Protein AF-A0A7C5L217-F1 (afdb_monomer)

Foldseek 3Di:
DCVVLVDDLVLLCVLLVHDSVVSVVLVVCVVVVNDDPVSVQSSQVSSVHHDDDDDDDPPDPPPDDPPDPPPDPCPDDDDDD

Secondary structure (DSSP, 8-state):
-GGGGT--HHHHHHHHTS-HHHHHHHHHHHHTT---HHHHHHHHHHTT---------TT----------------------

Sequence (81 aa):
MRIKQGLKGFQLAERLQVSAARVSVLEKDETRGAVTLKMMERAAKAMGCRFEYRIVRENEEQTNKPRYRIVTNNDGRRGSE

pLDDT: mean 80.27, std 16.83, range [41.62, 94.88]

Radius of gyration: 16.59 Å; Cα contacts (8 Å, |Δi|>4): 43; chains: 1; bounding box: 36×46×34 Å

Structure (mmCIF, N/CA/C/O backbone):
data_AF-A0A7C5L217-F1
#
_entry.id   AF-A0A7C5L217-F1
#
loop_
_atom_site.group_PDB
_atom_site.id
_atom_site.type_symbol
_atom_site.label_atom_id
_atom_site.label_alt_id
_atom_site.label_comp_id
_atom_site.label_asym_id
_atom_site.label_entity_id
_atom_site.label_seq_id
_atom_site.pdbx_PDB_ins_code
_atom_site.Cartn_x
_atom_site.Cartn_y
_atom_site.Cartn_z
_atom_site.occupancy
_atom_site.B_iso_or_equiv
_atom_site.auth_seq_id
_atom_site.auth_comp_id
_atom_site.auth_asym_id
_atom_site.auth_atom_id
_atom_site.pdbx_PDB_model_num
ATOM 1 N N . MET A 1 1 ? -2.344 -2.225 -4.837 1.00 77.12 1 MET A N 1
ATOM 2 C CA . MET A 1 1 ? -1.969 -0.792 -4.765 1.00 77.12 1 MET A CA 1
ATOM 3 C C . MET A 1 1 ? -1.889 -0.013 -6.095 1.00 77.12 1 MET A C 1
ATOM 5 O O . MET A 1 1 ? -2.768 0.794 -6.368 1.00 77.12 1 MET A O 1
ATOM 9 N N . ARG A 1 2 ? -0.844 -0.185 -6.925 1.00 81.44 2 ARG A N 1
ATOM 10 C CA . ARG A 1 2 ? -0.443 0.797 -7.968 1.00 81.44 2 ARG A CA 1
ATOM 11 C C . ARG A 1 2 ? -1.317 0.868 -9.226 1.00 81.44 2 ARG A C 1
ATOM 13 O O . ARG A 1 2 ? -1.353 1.895 -9.896 1.00 81.44 2 ARG A O 1
ATOM 20 N N . ILE A 1 3 ? -2.020 -0.223 -9.540 1.00 82.12 3 ILE A N 1
ATOM 21 C CA . ILE A 1 3 ? -2.859 -0.345 -10.746 1.00 82.12 3 ILE A CA 1
ATOM 22 C C . ILE A 1 3 ? -3.996 0.684 -10.716 1.00 82.12 3 ILE A C 1
ATOM 24 O O . ILE A 1 3 ? -4.308 1.275 -11.743 1.00 82.12 3 ILE A O 1
ATOM 28 N N . LYS A 1 4 ? -4.546 0.974 -9.526 1.00 80.44 4 LYS A N 1
ATOM 29 C CA . LYS A 1 4 ? -5.583 2.003 -9.338 1.00 80.44 4 LYS A CA 1
ATOM 30 C C . LYS A 1 4 ? -5.111 3.414 -9.715 1.00 80.44 4 LYS A C 1
ATOM 32 O O . LYS A 1 4 ? -5.932 4.234 -10.095 1.00 80.44 4 LYS A O 1
ATOM 37 N N . GLN A 1 5 ? -3.800 3.662 -9.671 1.00 80.50 5 GLN A N 1
ATOM 38 C CA . GLN A 1 5 ? -3.174 4.927 -10.064 1.00 80.50 5 GLN A CA 1
ATOM 39 C C . GLN A 1 5 ? -2.609 4.894 -11.498 1.00 80.50 5 GLN A C 1
ATOM 41 O O . GLN A 1 5 ? -1.891 5.809 -11.889 1.00 80.50 5 GLN A O 1
ATOM 46 N N . GLY A 1 6 ? -2.866 3.828 -12.269 1.00 83.88 6 GLY A N 1
ATOM 47 C CA . GLY A 1 6 ? -2.355 3.669 -13.636 1.00 83.88 6 GLY A CA 1
ATOM 48 C C . GLY A 1 6 ? -0.846 3.404 -13.737 1.00 83.88 6 GLY A C 1
ATOM 49 O O . GLY A 1 6 ? -0.276 3.527 -14.818 1.00 83.88 6 GLY A O 1
ATOM 50 N N . LEU A 1 7 ? -0.179 3.042 -12.634 1.00 86.69 7 LEU A N 1
ATOM 51 C CA . LEU A 1 7 ? 1.277 2.882 -12.595 1.00 86.69 7 LEU A CA 1
ATOM 52 C C . LEU A 1 7 ? 1.730 1.453 -12.931 1.00 86.69 7 LEU A C 1
ATOM 54 O O . LEU A 1 7 ? 1.254 0.456 -12.371 1.00 86.69 7 LEU A O 1
ATOM 58 N N . LYS A 1 8 ? 2.742 1.349 -13.799 1.00 88.38 8 LYS A N 1
ATOM 59 C CA . LYS A 1 8 ? 3.457 0.091 -14.067 1.00 88.38 8 LYS A CA 1
ATOM 60 C C . LYS A 1 8 ? 4.420 -0.243 -12.917 1.00 88.38 8 LYS A C 1
ATOM 62 O O . LYS A 1 8 ? 4.811 0.624 -12.140 1.00 88.38 8 LYS A O 1
ATOM 67 N N . GLY A 1 9 ? 4.805 -1.516 -12.796 1.00 85.44 9 GLY A N 1
ATOM 68 C CA . GLY A 1 9 ? 5.617 -2.005 -11.671 1.00 85.44 9 GLY A CA 1
ATOM 69 C C . GLY A 1 9 ? 6.990 -1.342 -11.589 1.00 85.44 9 GLY A C 1
ATOM 70 O O . GLY A 1 9 ? 7.401 -0.920 -10.512 1.00 85.44 9 GLY A O 1
ATOM 71 N N . PHE A 1 10 ? 7.651 -1.168 -12.737 1.00 88.62 10 PHE A N 1
ATOM 72 C CA . PHE A 1 10 ? 8.939 -0.477 -12.810 1.00 88.62 10 PHE A CA 1
ATOM 73 C C . PHE A 1 10 ? 8.825 1.006 -12.432 1.00 88.62 10 PHE A C 1
ATOM 75 O O . PHE A 1 10 ? 9.668 1.499 -11.700 1.00 88.62 10 PHE A O 1
ATOM 82 N N . GLN A 1 11 ? 7.739 1.686 -12.816 1.00 90.12 11 GLN A N 1
ATOM 83 C CA . GLN A 1 11 ? 7.536 3.100 -12.481 1.00 90.12 11 GLN A CA 1
ATOM 84 C C . GLN A 1 11 ? 7.404 3.302 -10.971 1.00 90.12 11 GLN A C 1
ATOM 86 O O . GLN A 1 11 ? 7.951 4.252 -10.418 1.00 90.12 11 GLN A O 1
ATOM 91 N N . LEU A 1 12 ? 6.694 2.406 -10.275 1.00 90.31 12 LEU A N 1
ATOM 92 C CA . LEU A 1 12 ? 6.640 2.462 -8.814 1.00 90.31 12 LEU A CA 1
ATOM 93 C C . LEU A 1 12 ? 8.001 2.114 -8.191 1.00 90.31 12 LEU A C 1
ATOM 95 O O . LEU A 1 12 ? 8.383 2.733 -7.201 1.00 90.31 12 LEU A O 1
ATOM 99 N N . ALA A 1 13 ? 8.733 1.159 -8.768 1.00 92.44 13 ALA A N 1
ATOM 100 C CA . ALA A 1 13 ? 10.059 0.763 -8.299 1.00 92.44 13 ALA A CA 1
ATOM 101 C C . ALA A 1 13 ? 11.057 1.928 -8.370 1.00 92.44 13 ALA A C 1
ATOM 103 O O . ALA A 1 13 ? 11.724 2.216 -7.378 1.00 92.44 13 ALA A O 1
ATOM 104 N N . GLU A 1 14 ? 11.076 2.655 -9.490 1.00 93.56 14 GLU A N 1
ATOM 105 C CA . GLU A 1 14 ? 11.883 3.864 -9.680 1.00 93.56 14 GLU A CA 1
ATOM 106 C C . GLU A 1 14 ? 11.528 4.944 -8.657 1.00 93.56 14 GLU A C 1
ATOM 108 O O . GLU A 1 14 ? 12.405 5.463 -7.968 1.00 93.56 14 GLU A O 1
ATOM 113 N N . ARG A 1 15 ? 10.233 5.239 -8.482 1.00 92.81 15 ARG A N 1
ATOM 114 C CA . ARG A 1 15 ? 9.782 6.258 -7.520 1.00 92.81 15 ARG A CA 1
ATOM 115 C C . ARG A 1 15 ? 10.046 5.877 -6.062 1.00 92.81 15 ARG A C 1
ATOM 117 O O . ARG A 1 15 ? 10.196 6.756 -5.219 1.00 92.81 15 ARG A O 1
ATOM 124 N N . LEU A 1 16 ? 10.098 4.582 -5.753 1.00 91.50 16 LEU A N 1
ATOM 125 C CA . LEU A 1 16 ? 10.472 4.066 -4.434 1.00 91.50 16 LEU A CA 1
ATOM 126 C C . LEU A 1 16 ? 11.985 3.885 -4.253 1.00 91.50 16 LEU A C 1
ATOM 128 O O . LEU A 1 16 ? 12.406 3.640 -3.119 1.00 91.50 16 LEU A O 1
ATOM 132 N N . GLN A 1 17 ? 12.770 4.002 -5.330 1.00 92.06 17 GLN A N 1
ATOM 133 C CA . GLN A 1 17 ? 14.203 3.695 -5.386 1.00 92.06 17 GLN A CA 1
ATOM 134 C C . GLN A 1 17 ? 14.520 2.275 -4.893 1.00 92.06 17 GLN A C 1
ATOM 136 O O . GLN A 1 17 ? 15.416 2.049 -4.081 1.00 92.06 17 GLN A O 1
ATOM 141 N N . VAL A 1 18 ? 13.743 1.297 -5.356 1.00 92.62 18 VAL A N 1
ATOM 142 C CA . VAL A 1 18 ? 13.919 -0.123 -5.024 1.00 92.62 18 VAL A CA 1
ATOM 143 C C . VAL A 1 18 ? 13.851 -0.981 -6.283 1.00 92.62 18 VAL A C 1
ATOM 145 O O . VAL A 1 18 ? 13.449 -0.520 -7.346 1.00 92.62 18 VAL A O 1
ATOM 148 N N . SER A 1 19 ? 14.209 -2.261 -6.173 1.00 93.62 19 SER A N 1
ATOM 149 C CA . SER A 1 19 ? 14.062 -3.202 -7.285 1.00 93.62 19 SER A CA 1
ATOM 150 C C . SER A 1 19 ? 12.590 -3.531 -7.578 1.00 93.62 19 SER A C 1
ATOM 152 O O . SER A 1 19 ? 11.734 -3.515 -6.688 1.00 93.62 19 SER A O 1
ATOM 154 N N . ALA A 1 20 ? 12.290 -3.927 -8.818 1.00 90.62 20 ALA A N 1
ATOM 155 C CA . ALA A 1 20 ? 10.957 -4.409 -9.201 1.00 90.62 20 ALA A CA 1
ATOM 156 C C . ALA A 1 20 ? 10.516 -5.646 -8.389 1.00 90.62 20 ALA A C 1
ATOM 158 O O . ALA A 1 20 ? 9.336 -5.799 -8.059 1.00 90.62 20 ALA A O 1
ATOM 159 N N . ALA A 1 21 ? 11.470 -6.495 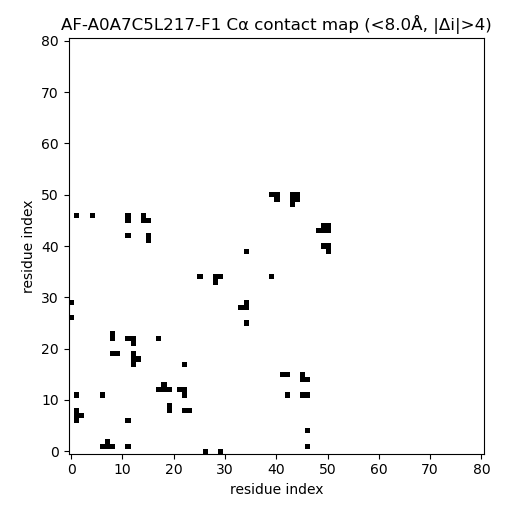-7.989 1.00 92.88 21 ALA A N 1
ATOM 160 C CA . ALA A 1 21 ? 11.218 -7.604 -7.072 1.00 92.88 21 ALA A CA 1
ATOM 161 C C . ALA A 1 21 ? 10.727 -7.100 -5.706 1.00 92.88 21 ALA A C 1
ATOM 163 O O . ALA A 1 21 ? 9.773 -7.643 -5.152 1.00 92.88 21 ALA A O 1
ATOM 164 N N . ARG A 1 22 ? 11.316 -6.014 -5.182 1.00 92.69 22 ARG A N 1
ATOM 165 C CA . ARG A 1 22 ? 10.888 -5.424 -3.909 1.00 92.69 22 ARG A CA 1
ATOM 166 C C . ARG A 1 22 ? 9.485 -4.826 -3.989 1.00 92.69 22 ARG A C 1
ATOM 168 O O . ARG A 1 22 ? 8.746 -4.937 -3.016 1.00 92.69 22 ARG A O 1
ATOM 175 N N . VAL A 1 23 ? 9.100 -4.263 -5.136 1.00 92.50 23 VAL A N 1
ATOM 176 C CA . VAL A 1 23 ? 7.711 -3.839 -5.388 1.00 92.50 23 VAL A CA 1
ATOM 177 C C . VAL A 1 23 ? 6.765 -5.036 -5.397 1.00 92.50 23 VAL A C 1
ATOM 179 O O . VAL A 1 23 ? 5.723 -4.986 -4.758 1.00 92.50 23 VAL A O 1
ATOM 182 N N . SER A 1 24 ? 7.144 -6.138 -6.043 1.00 92.25 24 SER A N 1
ATOM 183 C CA . SER A 1 24 ? 6.314 -7.352 -6.080 1.00 92.25 24 SER A CA 1
ATOM 184 C C . SER A 1 24 ? 6.101 -7.946 -4.680 1.00 92.25 24 SER A C 1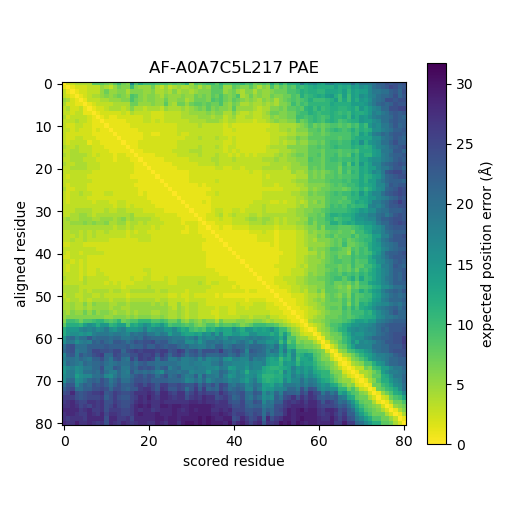
ATOM 186 O O . SER A 1 24 ? 4.994 -8.352 -4.333 1.00 92.25 24 SER A O 1
ATOM 188 N N . VAL A 1 25 ? 7.147 -7.947 -3.844 1.00 94.00 25 VAL A N 1
ATOM 189 C CA . VAL A 1 25 ? 7.050 -8.349 -2.430 1.00 94.00 25 VAL A CA 1
ATOM 190 C C . VAL A 1 25 ? 6.138 -7.402 -1.654 1.00 94.00 25 VAL A C 1
ATOM 192 O O . VAL A 1 25 ? 5.256 -7.874 -0.948 1.00 94.00 25 VAL A O 1
ATOM 195 N N . LEU A 1 26 ? 6.288 -6.086 -1.835 1.00 93.44 26 LEU A N 1
ATOM 196 C CA . LEU A 1 26 ? 5.420 -5.087 -1.206 1.00 93.44 26 LEU A CA 1
ATOM 197 C C . LEU A 1 26 ? 3.936 -5.312 -1.553 1.00 93.44 26 LEU A C 1
ATOM 199 O O . LEU A 1 26 ? 3.098 -5.269 -0.660 1.00 93.44 26 LEU A O 1
ATOM 203 N N . GLU A 1 27 ? 3.608 -5.584 -2.819 1.00 91.94 27 GLU A N 1
ATOM 204 C CA . GLU A 1 27 ? 2.227 -5.856 -3.260 1.00 91.94 27 GLU A CA 1
ATOM 205 C C . GLU A 1 27 ? 1.672 -7.161 -2.657 1.00 91.94 27 GLU A C 1
ATOM 207 O O . GLU A 1 27 ? 0.503 -7.239 -2.264 1.00 91.94 27 GLU A O 1
ATOM 212 N N . LYS A 1 28 ? 2.521 -8.187 -2.527 1.00 93.75 28 LYS A N 1
ATOM 213 C CA . LYS A 1 28 ? 2.151 -9.445 -1.870 1.00 93.75 28 LYS A CA 1
ATOM 214 C C . LYS A 1 28 ? 1.924 -9.252 -0.369 1.00 93.75 28 LYS A C 1
ATOM 216 O O . LYS A 1 28 ? 0.960 -9.789 0.174 1.00 93.75 28 LYS A O 1
ATOM 221 N N . ASP A 1 29 ? 2.782 -8.484 0.292 1.00 93.81 29 ASP A N 1
ATOM 222 C CA . ASP A 1 29 ? 2.666 -8.185 1.718 1.00 93.81 29 ASP A CA 1
ATOM 223 C C . ASP A 1 29 ? 1.448 -7.297 2.009 1.00 93.81 29 ASP A C 1
ATOM 225 O O . ASP A 1 29 ? 0.788 -7.510 3.023 1.00 93.81 29 ASP A O 1
ATOM 229 N N . GLU A 1 30 ? 1.091 -6.365 1.113 1.00 91.69 30 GLU A N 1
ATOM 230 C CA . GLU A 1 30 ? -0.141 -5.558 1.209 1.00 91.69 30 GLU A CA 1
ATOM 231 C C . GLU A 1 30 ? -1.363 -6.479 1.258 1.00 91.69 30 GLU A C 1
ATOM 233 O O . GLU A 1 30 ? -2.193 -6.374 2.157 1.00 91.69 30 GLU A O 1
ATOM 238 N N . THR A 1 31 ? -1.423 -7.441 0.335 1.00 91.44 31 THR A N 1
ATOM 239 C CA . THR A 1 31 ? -2.534 -8.400 0.230 1.00 91.44 31 THR A CA 1
ATOM 240 C C .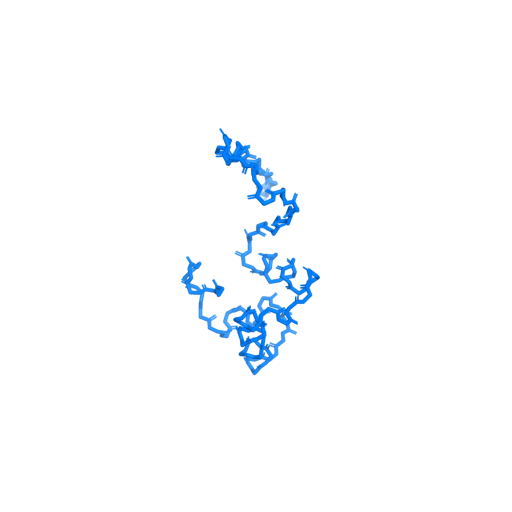 THR A 1 31 ? -2.641 -9.297 1.468 1.00 91.44 31 THR A C 1
ATOM 242 O O . THR A 1 31 ? -3.732 -9.698 1.858 1.00 91.44 31 THR A O 1
ATOM 245 N N . ARG A 1 32 ? -1.508 -9.608 2.107 1.00 93.69 32 ARG A N 1
ATOM 246 C CA . ARG A 1 32 ? -1.437 -10.441 3.319 1.00 93.69 32 ARG A CA 1
ATOM 247 C C . ARG A 1 32 ? -1.623 -9.657 4.620 1.00 93.69 32 ARG A C 1
ATOM 249 O O . ARG A 1 32 ? -1.616 -10.271 5.681 1.00 93.69 32 ARG A O 1
ATOM 256 N N . GLY A 1 33 ? -1.714 -8.327 4.561 1.00 92.88 33 GLY A N 1
ATOM 257 C CA . GLY A 1 33 ? -1.720 -7.472 5.751 1.00 92.88 33 GLY A CA 1
ATOM 258 C C . GLY A 1 33 ? -0.374 -7.410 6.489 1.00 92.88 33 GLY A C 1
ATOM 259 O O . GLY A 1 33 ? -0.332 -7.025 7.650 1.00 92.88 33 GLY A O 1
ATOM 260 N N . ALA A 1 34 ? 0.731 -7.778 5.834 1.00 94.88 34 ALA A N 1
ATOM 261 C CA . ALA A 1 34 ? 2.081 -7.802 6.409 1.00 94.88 34 ALA A CA 1
ATOM 262 C C . ALA A 1 34 ? 2.873 -6.497 6.178 1.00 94.88 34 ALA A C 1
ATOM 264 O O . ALA A 1 34 ? 4.060 -6.409 6.497 1.00 94.88 34 ALA A O 1
ATOM 265 N N . VAL A 1 35 ? 2.239 -5.471 5.605 1.00 93.56 35 VAL A N 1
ATOM 266 C CA . VAL A 1 35 ? 2.852 -4.154 5.404 1.00 93.56 35 VAL A CA 1
ATOM 267 C C . VAL A 1 35 ? 2.850 -3.334 6.685 1.00 93.56 35 VAL A C 1
ATOM 269 O O . VAL A 1 35 ? 1.860 -3.250 7.405 1.00 93.56 35 VAL A O 1
ATOM 272 N N . THR A 1 36 ? 3.960 -2.648 6.938 1.00 94.44 36 THR A N 1
ATOM 273 C CA . THR A 1 36 ? 4.013 -1.641 8.003 1.00 94.44 36 THR A CA 1
ATOM 274 C C . THR A 1 36 ? 3.367 -0.331 7.543 1.00 94.44 36 THR A C 1
ATOM 276 O O . THR A 1 36 ? 3.383 -0.004 6.352 1.00 94.44 36 THR A O 1
ATOM 279 N N . LEU A 1 37 ? 2.886 0.487 8.486 1.00 94.56 37 LEU A N 1
ATOM 280 C CA . LEU A 1 37 ? 2.385 1.839 8.185 1.00 94.56 37 LEU A CA 1
ATOM 281 C C . LEU A 1 37 ? 3.430 2.681 7.430 1.00 94.56 37 LEU A C 1
ATOM 283 O O . LEU A 1 37 ? 3.099 3.370 6.470 1.00 94.56 37 LEU A O 1
ATOM 287 N N . LYS A 1 38 ? 4.713 2.550 7.794 1.00 93.56 38 LYS A N 1
ATOM 288 C CA . LYS A 1 38 ? 5.835 3.227 7.123 1.00 93.56 38 LYS A CA 1
ATOM 289 C C . LYS A 1 38 ? 5.979 2.811 5.655 1.00 93.56 38 LYS A C 1
ATOM 291 O O . LYS A 1 38 ? 6.315 3.638 4.809 1.00 93.56 38 LYS A O 1
ATOM 296 N N . MET A 1 39 ? 5.753 1.535 5.338 1.00 93.75 39 MET A N 1
ATOM 297 C CA . MET A 1 39 ? 5.786 1.046 3.954 1.00 93.75 39 MET A CA 1
ATOM 298 C C . MET A 1 39 ? 4.642 1.647 3.138 1.00 93.75 39 MET A C 1
ATOM 300 O O . MET A 1 39 ? 4.882 2.137 2.035 1.00 93.75 39 MET A O 1
ATOM 304 N N . MET A 1 40 ? 3.434 1.683 3.707 1.00 93.62 40 MET A N 1
ATOM 305 C CA . MET A 1 40 ? 2.265 2.269 3.049 1.00 93.62 40 MET A CA 1
ATOM 306 C C . MET A 1 40 ? 2.407 3.777 2.842 1.00 93.62 40 MET A C 1
ATOM 308 O O . MET A 1 40 ? 2.098 4.276 1.762 1.00 93.62 40 MET A O 1
ATOM 312 N N . GLU A 1 41 ? 2.960 4.497 3.819 1.00 94.12 41 GLU A N 1
ATOM 313 C CA . GLU A 1 41 ? 3.256 5.924 3.694 1.00 94.12 41 GLU A CA 1
ATOM 314 C C . GLU A 1 41 ? 4.259 6.200 2.562 1.00 94.12 41 GLU A C 1
ATOM 316 O O . GLU A 1 41 ? 4.020 7.061 1.713 1.00 94.12 41 GLU A O 1
ATOM 321 N N . ARG A 1 42 ? 5.368 5.448 2.503 1.00 93.62 42 ARG A N 1
ATOM 322 C CA . ARG A 1 42 ? 6.373 5.590 1.434 1.00 93.62 42 ARG A CA 1
ATOM 323 C C . ARG A 1 42 ? 5.785 5.306 0.059 1.00 93.62 42 ARG A C 1
ATOM 325 O O . ARG A 1 42 ? 6.049 6.048 -0.884 1.00 93.62 42 ARG A O 1
ATOM 332 N N . ALA A 1 43 ? 4.994 4.246 -0.054 1.00 92.00 43 ALA A N 1
ATOM 333 C CA . ALA A 1 43 ? 4.361 3.879 -1.307 1.00 92.00 43 ALA A CA 1
ATOM 334 C C . ALA A 1 43 ? 3.317 4.913 -1.745 1.00 92.00 43 ALA A C 1
ATOM 336 O O . ALA A 1 43 ? 3.306 5.296 -2.911 1.00 92.00 43 ALA A O 1
ATOM 337 N N . ALA A 1 44 ? 2.517 5.453 -0.822 1.00 92.56 44 ALA A N 1
ATOM 338 C CA . ALA A 1 44 ? 1.614 6.559 -1.122 1.00 92.56 44 ALA A CA 1
ATOM 339 C C . ALA A 1 44 ? 2.378 7.796 -1.616 1.00 92.56 44 ALA A C 1
ATOM 341 O O . ALA A 1 44 ? 2.054 8.297 -2.690 1.00 92.56 44 ALA A O 1
ATOM 342 N N . LYS A 1 45 ? 3.448 8.217 -0.925 1.00 91.31 45 LYS A N 1
ATOM 343 C CA . LYS A 1 45 ? 4.303 9.338 -1.362 1.00 91.31 45 LYS A CA 1
ATOM 344 C C . LYS A 1 45 ? 4.863 9.120 -2.769 1.00 91.31 45 LYS A C 1
ATOM 346 O O . LYS A 1 45 ? 4.759 10.009 -3.608 1.00 91.31 45 LYS A O 1
ATOM 351 N N . ALA A 1 46 ? 5.379 7.925 -3.060 1.00 91.31 46 ALA A N 1
ATOM 352 C CA . ALA A 1 46 ? 5.882 7.573 -4.389 1.00 91.31 46 ALA A CA 1
ATOM 353 C C . ALA A 1 46 ? 4.786 7.621 -5.472 1.00 91.31 46 ALA A C 1
ATOM 355 O O . ALA A 1 46 ? 5.045 7.957 -6.625 1.00 91.31 46 ALA A O 1
ATOM 356 N N . MET A 1 47 ? 3.534 7.340 -5.123 1.00 90.56 47 MET A N 1
ATOM 357 C CA . MET A 1 47 ? 2.405 7.468 -6.048 1.00 90.56 47 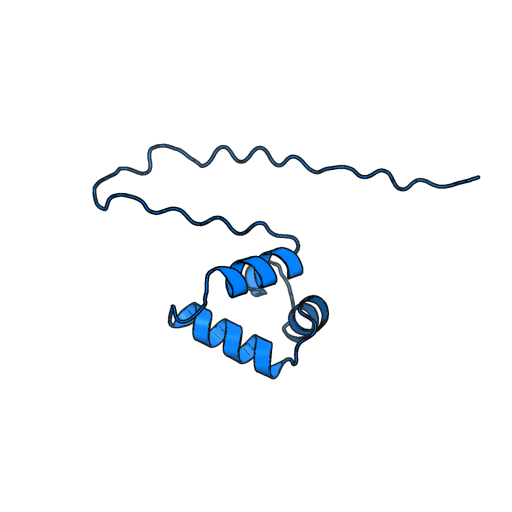MET A CA 1
ATOM 358 C C . MET A 1 47 ? 1.843 8.896 -6.144 1.00 90.56 47 MET A C 1
ATOM 360 O O . MET A 1 47 ? 0.922 9.117 -6.926 1.00 90.56 47 MET A O 1
ATOM 364 N N . GLY A 1 48 ? 2.369 9.863 -5.381 1.00 88.06 48 GLY A N 1
ATOM 365 C CA . GLY A 1 48 ? 1.778 11.201 -5.261 1.00 88.06 48 GLY A CA 1
ATOM 366 C C . GLY A 1 48 ? 0.450 11.199 -4.494 1.00 88.06 48 GLY A C 1
ATOM 367 O O . GLY A 1 48 ? -0.409 12.042 -4.721 1.00 88.06 48 GLY A O 1
ATOM 368 N N . CYS A 1 49 ? 0.250 10.211 -3.626 1.00 89.56 49 CYS A N 1
ATOM 369 C CA . CYS A 1 49 ? -0.946 10.015 -2.815 1.00 89.56 49 CYS A CA 1
ATOM 370 C C . CYS A 1 49 ? -0.661 10.297 -1.336 1.00 89.56 49 CYS A C 1
ATOM 372 O O . CYS A 1 49 ? 0.487 10.297 -0.885 1.00 89.56 49 CYS A O 1
ATOM 374 N N . ARG A 1 50 ? -1.732 10.461 -0.557 1.00 88.44 50 ARG A N 1
ATOM 375 C CA . ARG A 1 50 ? -1.672 10.536 0.905 1.00 88.44 50 ARG A CA 1
ATOM 376 C C . ARG A 1 50 ? -2.132 9.211 1.505 1.00 88.44 50 ARG A C 1
ATOM 378 O O . ARG A 1 50 ? -3.164 8.685 1.101 1.00 88.44 50 ARG A O 1
ATOM 385 N N . PHE A 1 51 ? -1.364 8.680 2.452 1.00 91.62 51 PHE A N 1
ATOM 386 C CA . PHE A 1 51 ? -1.776 7.535 3.259 1.00 91.62 51 PHE A CA 1
ATOM 387 C C . PHE A 1 51 ? -2.402 8.044 4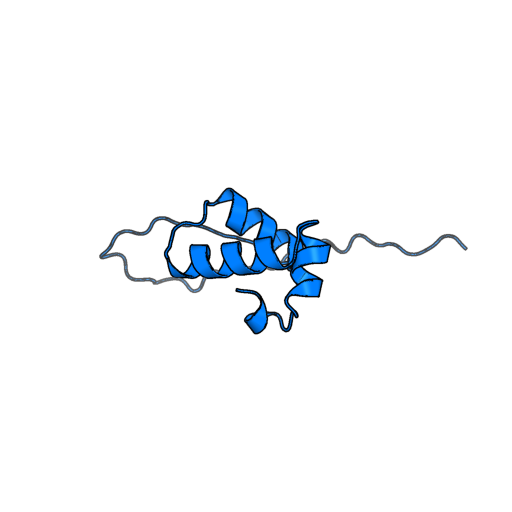.555 1.00 91.62 51 PHE A C 1
ATOM 389 O O . PHE A 1 51 ? -1.780 8.826 5.272 1.00 91.62 51 PHE A O 1
ATOM 396 N N . GLU A 1 52 ? -3.620 7.606 4.846 1.00 90.31 52 GLU A N 1
ATOM 3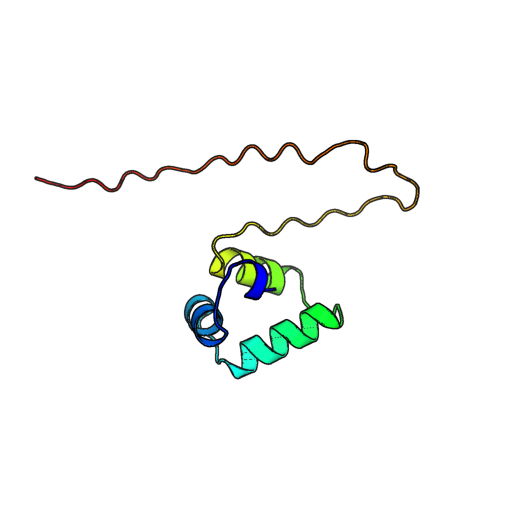97 C CA . GLU A 1 52 ? -4.323 7.912 6.088 1.00 90.31 52 GLU A CA 1
ATOM 398 C C . GLU A 1 52 ? -4.714 6.606 6.768 1.00 90.31 52 GLU A C 1
ATOM 400 O O . GLU A 1 52 ? -5.244 5.705 6.119 1.00 90.31 52 GLU A O 1
ATOM 405 N N . TYR A 1 53 ? -4.460 6.507 8.071 1.00 87.56 53 TYR A N 1
ATOM 406 C CA . TYR A 1 53 ? -4.881 5.371 8.882 1.00 87.56 53 TYR A CA 1
ATOM 407 C C . TYR A 1 53 ? -5.774 5.873 10.019 1.00 87.56 53 TYR A C 1
ATOM 409 O O . TYR A 1 53 ? -5.538 6.942 10.586 1.00 87.56 53 TYR A O 1
ATOM 417 N N . ARG A 1 54 ? -6.816 5.109 10.341 1.00 86.88 54 ARG A N 1
ATOM 418 C CA . ARG A 1 54 ? -7.724 5.387 11.454 1.00 86.88 54 ARG A CA 1
ATOM 419 C C . ARG A 1 54 ? -8.138 4.070 12.093 1.00 86.88 54 ARG A C 1
ATOM 421 O O . ARG A 1 54 ? -8.371 3.093 11.390 1.00 86.88 54 ARG A O 1
ATOM 428 N N . ILE A 1 55 ? -8.245 4.077 13.415 1.00 86.88 55 ILE A N 1
ATOM 429 C CA . ILE A 1 55 ? -8.885 3.013 14.186 1.00 86.88 55 ILE A CA 1
ATOM 430 C C . ILE A 1 55 ? -10.332 3.453 14.417 1.00 86.88 55 ILE A C 1
ATOM 432 O O . ILE A 1 55 ? -10.562 4.576 14.863 1.00 86.88 55 ILE A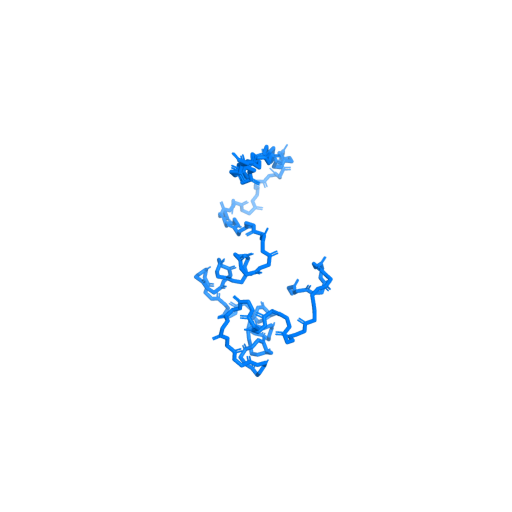 O 1
ATOM 436 N N . VAL A 1 56 ? -11.288 2.597 14.073 1.00 84.50 56 VAL A N 1
ATOM 437 C CA . VAL A 1 56 ? -12.729 2.833 14.255 1.00 84.50 56 VAL A CA 1
ATOM 438 C C . VAL A 1 56 ? -13.291 1.766 15.185 1.00 84.50 56 VAL A C 1
ATOM 440 O O . VAL A 1 56 ? -12.739 0.666 15.253 1.00 84.50 56 VAL A O 1
ATOM 443 N N . ARG A 1 57 ? -14.358 2.077 15.928 1.00 87.31 57 ARG A N 1
ATOM 444 C CA . ARG A 1 57 ? -15.042 1.055 16.733 1.00 87.31 57 ARG A CA 1
ATOM 445 C C . ARG A 1 57 ? -15.892 0.176 15.816 1.00 87.31 57 ARG A C 1
ATOM 447 O O . ARG A 1 57 ? -16.486 0.681 14.871 1.00 87.31 57 ARG A O 1
ATOM 454 N N . GLU A 1 58 ? -15.992 -1.116 16.119 1.00 83.38 58 GLU A N 1
ATOM 455 C CA . GLU A 1 58 ? -16.711 -2.091 15.276 1.00 83.38 58 GLU A CA 1
ATOM 456 C C . GLU A 1 58 ? -18.184 -1.720 15.027 1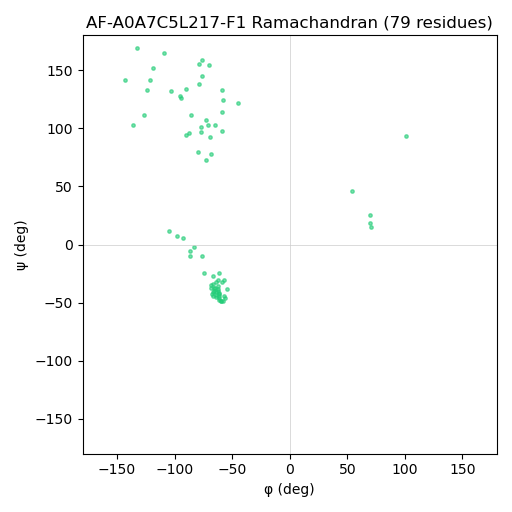.00 83.38 58 GLU A C 1
ATOM 458 O O . GLU A 1 58 ? -18.711 -1.994 13.954 1.00 83.38 58 GLU A O 1
ATOM 463 N N . ASN A 1 59 ? -18.816 -1.033 15.983 1.00 82.62 59 ASN A N 1
ATOM 464 C CA . ASN A 1 59 ? -20.234 -0.658 15.940 1.00 82.62 59 ASN A CA 1
ATOM 465 C C . ASN A 1 59 ? -20.467 0.827 15.613 1.00 82.62 59 ASN A C 1
ATOM 467 O O . ASN A 1 59 ? -21.564 1.341 15.818 1.00 82.62 59 ASN A O 1
ATOM 471 N N . GLU A 1 60 ? -19.434 1.552 15.181 1.00 74.31 60 GLU A N 1
ATOM 472 C CA . GLU A 1 60 ? -19.565 2.958 14.800 1.00 74.31 60 GLU A CA 1
ATOM 473 C C . GLU A 1 60 ? -19.998 3.045 13.332 1.00 74.31 60 GLU A C 1
ATOM 475 O O . GLU A 1 60 ? -19.249 2.686 12.421 1.00 74.31 60 GLU A O 1
ATOM 480 N N . GLU A 1 61 ? -21.227 3.507 13.088 1.00 65.94 61 GLU A N 1
ATOM 481 C CA . GLU A 1 61 ? -21.699 3.782 11.732 1.00 65.94 61 GLU A CA 1
ATOM 482 C C . GLU A 1 61 ? -20.790 4.827 11.069 1.00 65.94 61 GLU A C 1
ATOM 484 O O . GLU A 1 61 ? -20.458 5.863 11.650 1.00 65.94 61 GLU A O 1
ATOM 489 N N . GLN A 1 62 ? -20.376 4.569 9.826 1.00 64.19 62 GLN A N 1
ATOM 490 C CA . GLN A 1 62 ? -19.554 5.490 9.037 1.00 64.19 62 GLN A CA 1
ATOM 491 C C . GLN A 1 62 ? -20.405 6.690 8.584 1.00 64.19 62 GLN A C 1
ATOM 493 O O . GLN A 1 62 ? -20.768 6.814 7.418 1.00 64.19 62 GLN A O 1
ATOM 498 N N . THR A 1 63 ? -20.751 7.587 9.511 1.00 57.00 63 THR A N 1
ATOM 499 C CA . THR A 1 63 ? -21.694 8.695 9.263 1.00 57.00 63 THR A CA 1
ATOM 500 C C . THR A 1 63 ? -21.099 9.853 8.467 1.00 57.00 63 THR A C 1
ATOM 502 O O . THR A 1 63 ? -21.826 10.733 8.013 1.00 57.00 63 THR A O 1
ATOM 505 N N . ASN A 1 64 ? -19.785 9.878 8.242 1.00 57.00 64 ASN A N 1
ATOM 506 C CA . ASN A 1 64 ? -19.142 10.986 7.553 1.00 57.00 64 ASN A CA 1
ATOM 507 C C . ASN A 1 64 ? -18.315 10.500 6.368 1.00 57.00 64 ASN A C 1
ATOM 509 O O . ASN A 1 64 ? -17.237 9.928 6.540 1.00 57.00 64 ASN A O 1
ATOM 513 N N . LYS A 1 65 ? -18.778 10.839 5.153 1.00 55.22 65 LYS A N 1
ATOM 514 C CA . LYS A 1 65 ? -17.889 10.988 3.993 1.00 55.22 65 LYS A CA 1
ATOM 515 C C . LYS A 1 65 ? -16.681 11.791 4.473 1.00 55.22 65 LYS A C 1
ATOM 517 O O . LYS A 1 65 ? -16.884 12.903 4.972 1.00 55.22 65 LYS A O 1
ATOM 522 N N . PRO A 1 66 ? -15.449 11.277 4.361 1.00 57.28 66 PRO A N 1
ATOM 523 C CA . PRO A 1 66 ? -14.299 12.058 4.762 1.00 57.28 66 PRO A CA 1
ATOM 524 C C . PRO A 1 66 ? -14.297 13.341 3.926 1.00 57.28 66 PRO A C 1
ATOM 526 O O . PRO A 1 66 ? -14.193 13.306 2.699 1.00 57.28 66 PRO A O 1
ATOM 529 N N . ARG A 1 67 ? -14.498 14.487 4.588 1.00 54.31 67 ARG A N 1
ATOM 530 C CA . ARG A 1 67 ? -14.381 15.819 3.985 1.00 54.31 67 ARG A CA 1
ATOM 531 C C . ARG A 1 67 ? -12.907 16.043 3.654 1.00 54.31 67 ARG A C 1
ATOM 533 O O . ARG A 1 67 ? -12.180 16.712 4.382 1.00 54.31 67 ARG A O 1
ATOM 540 N N . TYR A 1 68 ? -12.439 15.454 2.562 1.00 56.16 68 TYR A N 1
ATOM 541 C CA . TYR A 1 68 ? -11.112 15.730 2.044 1.00 56.16 68 TYR A CA 1
ATOM 542 C C . TYR A 1 68 ? -11.127 17.075 1.328 1.00 56.16 68 TYR A C 1
ATOM 544 O O . TYR A 1 68 ? -11.490 17.173 0.161 1.00 56.16 68 TYR A O 1
ATOM 552 N N . ARG A 1 69 ? -10.704 18.131 2.030 1.00 48.56 69 ARG A N 1
ATOM 553 C CA . ARG A 1 69 ? -10.235 19.350 1.370 1.00 48.56 69 ARG A CA 1
ATOM 554 C C . ARG A 1 69 ? -8.825 19.065 0.858 1.00 48.56 69 ARG A C 1
ATOM 556 O O . ARG A 1 69 ? -7.870 19.032 1.632 1.00 48.56 69 ARG A O 1
ATOM 563 N N . ILE A 1 70 ? -8.705 18.796 -0.438 1.00 54.84 70 ILE A N 1
ATOM 564 C CA . ILE A 1 70 ? -7.405 18.700 -1.101 1.00 54.84 70 ILE A CA 1
ATOM 565 C C . ILE A 1 70 ? -6.848 20.125 -1.158 1.00 54.84 70 ILE A C 1
ATOM 567 O O . ILE A 1 70 ? -7.306 20.945 -1.946 1.00 54.84 70 ILE A O 1
ATOM 571 N N . VAL A 1 71 ? -5.900 20.444 -0.278 1.00 56.28 71 VAL A N 1
ATOM 572 C CA . VAL A 1 71 ? -5.082 21.652 -0.410 1.00 56.28 71 VAL A CA 1
ATOM 573 C C . VAL A 1 71 ? -3.902 21.257 -1.286 1.00 56.28 71 VAL A C 1
ATOM 575 O O . VAL A 1 71 ? -2.949 20.643 -0.813 1.00 56.28 71 VAL A O 1
ATOM 578 N N . THR A 1 72 ? -3.995 21.512 -2.588 1.00 49.81 72 THR A N 1
ATOM 579 C CA . THR A 1 72 ? -2.821 21.458 -3.460 1.00 49.81 72 THR A CA 1
ATOM 580 C C . THR A 1 72 ? -1.976 22.687 -3.150 1.00 49.81 72 THR A C 1
ATOM 582 O O . THR A 1 72 ? -2.371 23.800 -3.500 1.00 49.81 72 THR A O 1
ATOM 585 N N . ASN A 1 73 ? -0.838 22.507 -2.477 1.00 50.72 73 ASN A N 1
ATOM 586 C CA . ASN A 1 73 ? 0.176 23.554 -2.401 1.00 50.72 73 ASN A CA 1
ATOM 587 C C . ASN A 1 73 ? 0.708 23.762 -3.819 1.00 50.72 73 ASN A C 1
ATOM 589 O O . ASN A 1 73 ? 1.432 22.925 -4.356 1.00 50.72 73 ASN A O 1
ATOM 593 N N . ASN A 1 74 ? 0.251 24.835 -4.457 1.00 53.72 74 ASN A N 1
ATOM 594 C CA . ASN A 1 74 ? 0.734 25.260 -5.756 1.00 53.72 74 ASN A CA 1
ATOM 595 C C . ASN A 1 74 ? 2.054 26.005 -5.520 1.00 53.72 74 ASN A C 1
ATOM 597 O O . ASN A 1 74 ? 2.069 27.232 -5.446 1.00 53.72 74 ASN A O 1
ATOM 601 N N . ASP A 1 75 ? 3.143 25.261 -5.319 1.00 54.25 75 ASP A N 1
ATOM 602 C CA . ASP A 1 75 ? 4.484 25.842 -5.269 1.00 54.25 75 ASP A CA 1
ATOM 603 C C . ASP A 1 75 ? 4.842 26.315 -6.682 1.00 54.25 75 ASP A C 1
ATOM 605 O O . ASP A 1 75 ? 5.306 25.557 -7.539 1.00 54.25 75 ASP A O 1
ATOM 609 N N . GLY A 1 76 ? 4.537 27.589 -6.930 1.00 45.62 76 GLY A N 1
ATOM 610 C CA . GLY A 1 76 ? 4.798 28.293 -8.171 1.00 45.62 76 GLY A CA 1
ATOM 611 C C . GLY A 1 76 ? 6.285 28.302 -8.504 1.00 45.62 76 GLY A C 1
ATOM 612 O O . GLY A 1 76 ? 7.032 29.165 -8.058 1.00 45.62 76 GLY A O 1
ATOM 613 N N . ARG A 1 77 ? 6.703 27.373 -9.365 1.00 51.38 77 ARG A N 1
ATOM 614 C CA . ARG A 1 77 ? 7.855 27.564 -10.248 1.00 51.38 77 ARG A CA 1
ATOM 615 C C . ARG A 1 77 ? 7.378 28.172 -11.570 1.00 51.38 77 ARG A C 1
ATOM 617 O O . ARG A 1 77 ? 6.985 27.459 -12.486 1.00 51.38 77 ARG A O 1
ATOM 624 N N . ARG A 1 78 ? 7.448 29.497 -11.659 1.00 45.75 78 ARG A N 1
ATOM 625 C CA . ARG A 1 78 ? 7.718 30.275 -12.882 1.00 45.75 78 ARG A CA 1
ATOM 626 C C . ARG A 1 78 ? 8.710 31.333 -12.409 1.00 45.75 78 ARG A C 1
ATOM 628 O O . ARG A 1 78 ? 8.369 32.128 -11.550 1.00 45.75 78 ARG A O 1
ATOM 635 N N . GLY A 1 79 ? 9.992 31.195 -12.702 1.00 41.62 79 GLY A N 1
ATOM 636 C CA . GLY A 1 79 ? 10.516 31.273 -14.058 1.00 41.62 79 GLY A CA 1
ATOM 637 C C . GLY A 1 79 ? 11.099 32.673 -14.170 1.00 41.62 79 GLY A C 1
ATOM 638 O O . GLY A 1 79 ? 10.354 33.622 -14.364 1.00 41.62 79 GLY A O 1
ATOM 639 N N . SER A 1 80 ? 12.396 32.775 -13.896 1.00 45.41 80 SER A N 1
ATOM 640 C CA . SER A 1 80 ? 13.229 33.931 -14.206 1.00 45.41 80 SER A CA 1
ATOM 641 C C . SER A 1 80 ? 13.184 34.193 -15.711 1.00 45.41 80 SER A C 1
ATOM 643 O O . SER A 1 80 ? 13.511 33.284 -16.479 1.00 45.41 80 SER A O 1
AT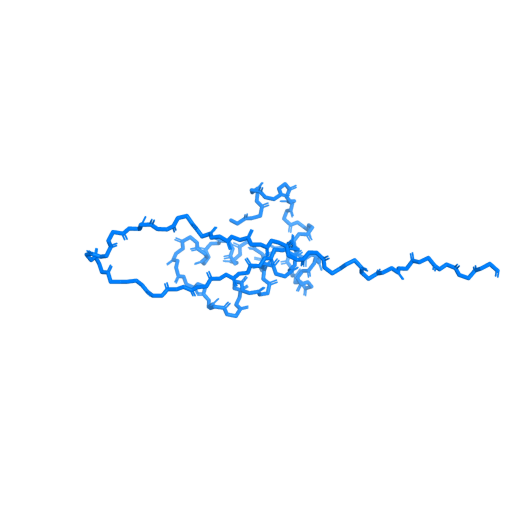OM 645 N N . GLU A 1 81 ? 12.799 35.406 -16.090 1.00 50.09 81 GLU A N 1
ATOM 646 C CA . GLU A 1 81 ? 13.109 36.035 -17.379 1.00 50.09 81 GLU A CA 1
ATOM 647 C C . GLU A 1 81 ? 14.116 37.158 -17.127 1.00 50.09 81 GLU A C 1
ATOM 649 O O . GLU A 1 81 ? 13.943 37.872 -16.109 1.00 50.09 81 GLU A O 1
#

Solvent-accessible surface area (backbone atoms only — not comparable to full-atom values): 5414 Å² total; per-residue (Å²): 122,53,67,87,74,74,47,53,64,61,60,52,10,61,55,64,74,49,51,52,67,55,45,53,51,50,53,53,27,52,76,70,68,69,56,50,73,70,55,49,40,50,52,22,52,48,70,75,44,84,65,83,87,83,90,77,61,97,85,60,76,86,85,64,79,80,84,75,78,83,78,77,82,79,79,79,85,75,78,91,128

Nearest PDB structures (foldseek):
  7ewc-assembly1_A  TM=6.419E-01  e=1.052E-01  Mycobacterium tuberculosis H37Rv
  2o38-assembly1_A  TM=5.590E-01  e=2.209E-01  Rhodopseudomonas palustris CGA009
  5d4z-assembly3_4  TM=6.146E-01  e=1.594E+00  Salmonella phage SPC32H

Mean predicted aligned error: 9.68 Å